Protein AF-A0A6P1DC46-F1 (afdb_monomer)

Sequence (70 aa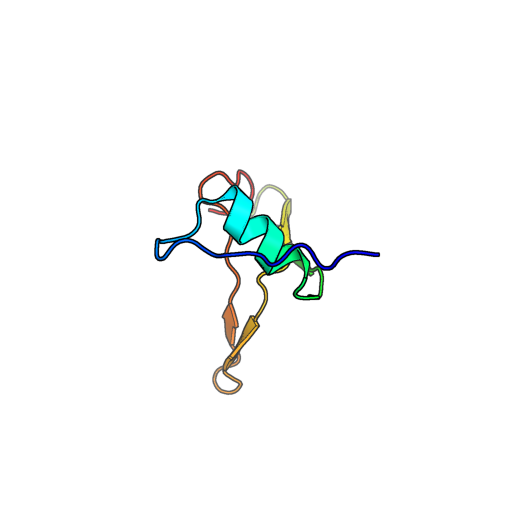):
MSADNIVIEPGCPGPAALRKVLGHFATGVAVIAAHDGTRPLGFTCQSVVSVSLDPPFVSFCPAKSSTSWP

Secondary structure (DSSP, 8-state):
---------SSPPPHHHHHHHHTTS----EEEEEE-SSSEEEEEES--EEEEETTEEEE----TT-SS--

InterPro domains:
  IPR002563 Flavin reductase like domain [PF01613] (22-69)
  IPR012349 FMN-binding split barrel [G3DSA:2.30.110.10] (3-70)
  IPR050268 NADH-dependent flavin reductase [PTHR30466] (16-69)

Mean predicted aligned error: 7.47 Å

Radius of gyration: 17.15 Å; Cα contacts (8 Å, |Δi|>4): 60; chains: 1; bounding box: 43×27×47 Å

Foldseek 3Di:
DDPPPPPPDPDDDDPVRVVVVCVVVDFDKDWDWDDPPPDIAIDIDRQWDFDDVVVTDIDGDDDPPDPRDD

Structure (mmCIF, N/CA/C/O backbone):
data_AF-A0A6P1DC46-F1
#
_entry.id   AF-A0A6P1DC46-F1
#
loop_
_atom_site.group_PDB
_atom_site.id
_atom_site.type_symbol
_atom_site.label_atom_id
_atom_site.label_alt_id
_atom_site.label_comp_id
_atom_site.label_asym_id
_atom_site.label_entity_id
_atom_site.label_seq_id
_atom_site.pdbx_PDB_ins_code
_atom_site.Cartn_x
_atom_site.Cartn_y
_atom_site.Cartn_z
_atom_site.occupancy
_atom_site.B_iso_or_equiv
_atom_site.auth_seq_id
_atom_site.auth_comp_id
_atom_site.auth_asym_id
_atom_site.auth_atom_id
_atom_site.pdbx_PDB_model_num
ATOM 1 N N . MET A 1 1 ? 15.605 -14.860 -28.861 1.00 39.09 1 MET A N 1
ATOM 2 C CA . MET A 1 1 ? 14.856 -14.171 -27.791 1.00 39.09 1 MET A CA 1
ATOM 3 C C . MET A 1 1 ? 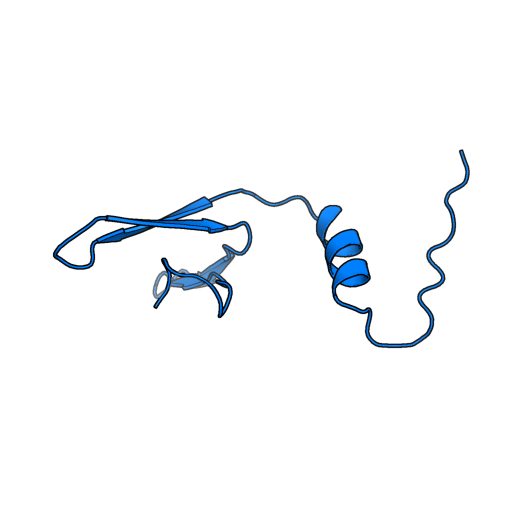15.855 -13.215 -27.149 1.00 39.09 1 MET A C 1
ATOM 5 O O . MET A 1 1 ? 16.632 -13.631 -26.304 1.00 39.09 1 MET A O 1
ATOM 9 N N . SER A 1 2 ? 15.991 -12.023 -27.742 1.00 36.22 2 SER A N 1
ATOM 10 C CA . SER A 1 2 ? 17.028 -11.041 -27.398 1.00 36.22 2 SER A CA 1
ATOM 11 C C . SER A 1 2 ? 16.637 -10.360 -26.096 1.00 36.22 2 SER A C 1
ATOM 13 O O . SER A 1 2 ? 15.558 -9.775 -26.015 1.00 36.22 2 SER A O 1
ATOM 15 N N . ALA A 1 3 ? 17.489 -10.473 -25.079 1.00 46.53 3 ALA A N 1
ATOM 16 C CA . ALA A 1 3 ? 17.477 -9.543 -23.969 1.00 46.53 3 ALA A CA 1
ATOM 17 C C . ALA A 1 3 ? 17.980 -8.208 -24.524 1.00 46.53 3 ALA A C 1
ATOM 19 O O . ALA A 1 3 ? 19.184 -7.986 -24.630 1.00 46.53 3 ALA A O 1
ATOM 20 N N . ASP A 1 4 ? 17.048 -7.357 -24.948 1.00 46.62 4 ASP A N 1
ATOM 21 C CA . ASP A 1 4 ? 17.351 -5.970 -25.264 1.00 46.62 4 ASP A CA 1
ATOM 22 C C . ASP A 1 4 ? 17.868 -5.323 -23.980 1.00 46.62 4 ASP A C 1
ATOM 24 O O . ASP A 1 4 ? 17.115 -5.038 -23.045 1.00 46.62 4 ASP A O 1
ATOM 28 N N . ASN A 1 5 ? 19.195 -5.189 -23.928 1.00 45.81 5 ASN A N 1
ATOM 29 C CA . ASN A 1 5 ? 19.934 -4.479 -22.904 1.00 45.81 5 ASN A CA 1
ATOM 30 C C . ASN A 1 5 ? 19.243 -3.144 -22.644 1.00 45.81 5 ASN A C 1
ATOM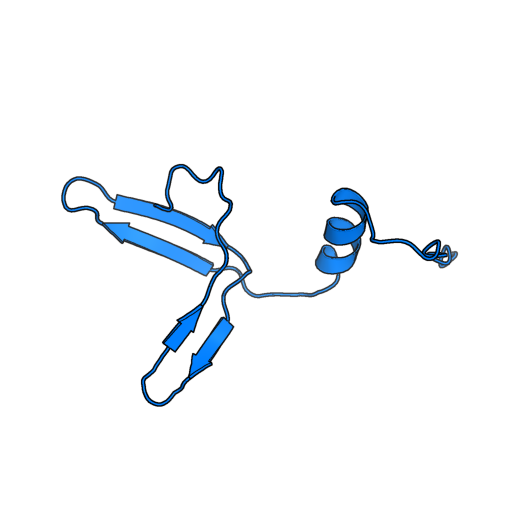 32 O O . ASN A 1 5 ? 19.260 -2.246 -23.487 1.00 45.81 5 ASN A O 1
ATOM 36 N N . ILE A 1 6 ? 18.658 -3.007 -21.455 1.00 59.38 6 ILE A N 1
ATOM 37 C CA . ILE A 1 6 ? 18.254 -1.709 -20.935 1.00 59.38 6 ILE A CA 1
ATOM 38 C C . ILE A 1 6 ? 19.557 -0.963 -20.639 1.00 59.38 6 ILE A C 1
ATOM 40 O O . ILE A 1 6 ? 20.086 -1.016 -19.531 1.00 59.38 6 ILE A O 1
ATOM 44 N N . VAL A 1 7 ? 20.107 -0.303 -21.654 1.00 53.28 7 VAL A N 1
ATOM 45 C CA . VAL A 1 7 ? 21.097 0.751 -21.461 1.00 53.28 7 VAL A CA 1
ATOM 46 C C . VAL A 1 7 ? 20.333 1.889 -20.786 1.00 53.28 7 VAL A C 1
ATOM 48 O O 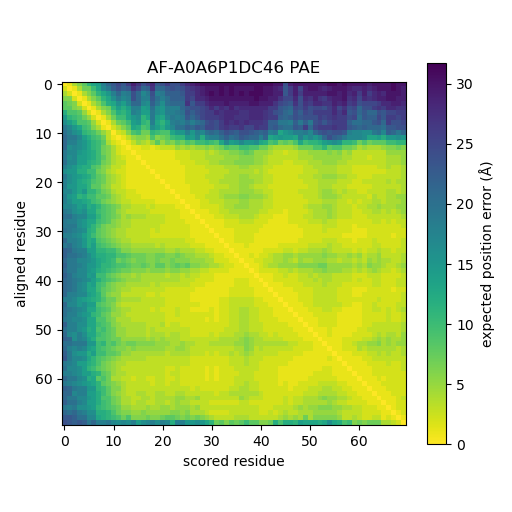. VAL A 1 7 ? 19.641 2.668 -21.438 1.00 53.28 7 VAL A O 1
ATOM 51 N N . ILE A 1 8 ? 20.345 1.908 -19.451 1.00 61.16 8 ILE A N 1
ATOM 52 C CA . ILE A 1 8 ? 19.899 3.066 -18.678 1.00 61.16 8 ILE A CA 1
ATOM 53 C C . ILE A 1 8 ? 20.950 4.147 -18.944 1.00 61.16 8 ILE A C 1
ATOM 55 O O . ILE A 1 8 ? 2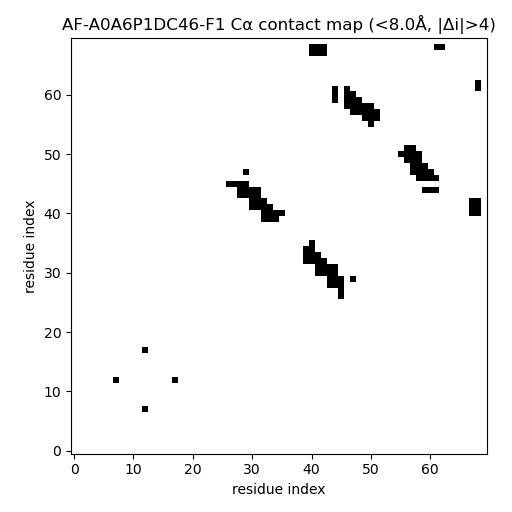2.044 4.090 -18.385 1.00 61.16 8 ILE A O 1
ATOM 59 N N . GLU A 1 9 ? 20.642 5.097 -19.829 1.00 58.31 9 GLU A N 1
ATOM 60 C CA . GLU A 1 9 ? 21.379 6.363 -19.915 1.00 58.31 9 GLU A CA 1
ATOM 61 C C . GLU A 1 9 ? 21.583 6.910 -18.488 1.00 58.31 9 GLU A C 1
ATOM 63 O O . GLU A 1 9 ? 20.631 6.866 -17.700 1.00 58.31 9 GLU A O 1
ATOM 68 N N . PRO A 1 10 ? 22.783 7.390 -18.111 1.00 59.72 10 PRO A N 1
ATOM 69 C CA . PRO A 1 10 ? 23.053 7.870 -16.761 1.00 59.72 10 PRO A CA 1
ATOM 70 C C . PRO A 1 10 ? 22.214 9.127 -16.481 1.00 59.72 10 PRO A C 1
ATOM 72 O O . PRO A 1 10 ? 22.610 10.255 -16.757 1.00 59.72 10 PRO A O 1
ATOM 75 N N . GLY A 1 11 ? 21.014 8.913 -15.947 1.00 69.00 11 GLY A N 1
ATOM 76 C CA . GLY A 1 11 ? 20.007 9.923 -15.663 1.00 69.00 11 GLY A CA 1
ATOM 77 C C . GLY A 1 11 ? 18.864 9.322 -14.844 1.00 69.00 11 GLY A C 1
ATOM 78 O O . GLY A 1 11 ? 18.619 8.116 -14.877 1.00 69.00 11 GLY A O 1
ATOM 79 N N . CYS A 1 12 ? 18.171 10.153 -14.063 1.00 74.62 12 CYS A N 1
ATOM 80 C CA . CYS A 1 12 ? 17.019 9.697 -13.285 1.00 74.62 12 CYS A CA 1
ATOM 81 C C . CYS A 1 12 ? 15.934 9.161 -14.244 1.00 74.62 12 CYS A C 1
ATOM 83 O O . CYS A 1 12 ? 15.504 9.906 -15.132 1.00 74.62 12 CYS A O 1
ATOM 85 N N . PRO A 1 13 ? 15.486 7.898 -14.113 1.00 82.69 13 PRO A N 1
ATOM 86 C CA . PRO A 1 13 ? 14.497 7.337 -15.019 1.00 82.69 13 PRO A CA 1
ATOM 87 C C . PRO A 1 13 ? 13.184 8.116 -14.923 1.00 82.69 13 PRO A C 1
ATOM 89 O O . PRO A 1 13 ? 12.653 8.355 -13.838 1.00 82.69 13 PRO A O 1
ATOM 92 N N . GLY A 1 14 ? 12.620 8.476 -16.078 1.00 91.19 14 GLY A N 1
ATOM 93 C CA . GLY A 1 14 ? 11.296 9.089 -16.131 1.00 91.19 14 GLY A CA 1
ATOM 94 C C . GLY A 1 14 ? 10.207 8.162 -15.555 1.00 91.19 14 GLY A C 1
ATOM 95 O O . GLY A 1 14 ? 10.395 6.942 -15.488 1.00 91.19 14 GLY A O 1
ATOM 96 N N . PRO A 1 15 ? 9.021 8.686 -15.196 1.00 91.06 15 PRO A N 1
ATOM 97 C CA . PRO A 1 15 ? 7.988 7.916 -14.493 1.00 91.06 15 PRO A CA 1
ATOM 98 C C . PRO A 1 15 ? 7.562 6.606 -15.178 1.00 91.06 15 PRO A C 1
ATOM 100 O O . PRO A 1 15 ? 7.266 5.623 -14.501 1.00 91.06 15 PRO A O 1
ATOM 103 N N . ALA A 1 16 ? 7.522 6.570 -16.516 1.00 93.12 16 ALA A N 1
ATOM 104 C CA . ALA A 1 16 ? 7.176 5.364 -17.272 1.00 93.12 16 ALA A CA 1
ATOM 105 C C . ALA A 1 16 ? 8.268 4.284 -17.188 1.00 93.12 16 ALA A C 1
ATOM 107 O O . ALA A 1 16 ? 7.953 3.108 -17.008 1.00 93.12 16 ALA A O 1
ATOM 108 N N . ALA A 1 17 ? 9.540 4.687 -17.259 1.00 93.56 17 ALA A N 1
ATOM 109 C CA . ALA A 1 17 ? 10.673 3.780 -17.113 1.00 93.56 17 ALA A CA 1
ATOM 110 C C . ALA A 1 17 ? 10.724 3.198 -15.693 1.00 93.56 17 ALA A C 1
ATOM 112 O O . ALA A 1 17 ? 10.832 1.984 -15.536 1.00 93.56 17 ALA A O 1
ATOM 113 N N . LEU A 1 18 ? 10.533 4.035 -14.666 1.00 92.38 18 LEU A N 1
ATOM 114 C CA . LEU A 1 18 ? 10.486 3.574 -13.278 1.00 92.38 18 LEU A CA 1
ATOM 115 C C . LEU A 1 18 ? 9.332 2.588 -13.037 1.00 92.38 18 LEU A C 1
ATOM 117 O O . LEU A 1 18 ? 9.541 1.547 -12.419 1.00 92.38 18 LEU A O 1
ATOM 121 N N . ARG A 1 19 ? 8.133 2.853 -13.580 1.00 92.81 19 ARG A N 1
ATOM 122 C CA . ARG A 1 19 ? 7.002 1.906 -13.518 1.00 92.81 19 ARG A CA 1
ATOM 123 C C . ARG A 1 19 ? 7.321 0.567 -14.175 1.00 92.81 19 ARG A C 1
ATOM 125 O O . ARG A 1 19 ? 6.984 -0.467 -13.611 1.00 92.81 19 ARG A O 1
ATOM 132 N N . LYS A 1 20 ? 7.982 0.573 -15.337 1.00 94.19 20 LYS A N 1
ATOM 133 C CA . LYS A 1 20 ? 8.391 -0.663 -16.020 1.00 94.19 20 LYS A CA 1
ATOM 134 C C . LYS A 1 20 ? 9.366 -1.473 -15.166 1.00 94.19 20 LYS A C 1
ATOM 136 O O . LYS A 1 20 ? 9.214 -2.683 -15.065 1.00 94.19 20 LYS A O 1
ATOM 141 N N . VAL A 1 21 ? 10.339 -0.815 -14.537 1.00 94.50 21 VAL A N 1
ATOM 142 C CA . VAL A 1 21 ? 11.293 -1.479 -13.637 1.00 94.50 21 VAL A CA 1
ATOM 143 C C . VAL A 1 21 ? 10.570 -2.075 -12.429 1.00 94.50 21 VAL A C 1
ATOM 145 O O . VAL A 1 21 ? 10.699 -3.272 -12.188 1.00 94.50 21 VAL A O 1
ATOM 148 N N . LEU A 1 22 ? 9.750 -1.282 -11.729 1.00 93.50 22 LEU A N 1
ATOM 149 C CA . LEU A 1 22 ? 9.000 -1.740 -10.554 1.00 93.50 22 LEU A CA 1
ATOM 150 C C . LEU A 1 22 ? 7.979 -2.840 -10.876 1.00 93.50 22 LEU A C 1
ATOM 152 O O . LEU A 1 22 ? 7.694 -3.658 -10.012 1.00 93.50 22 LEU A O 1
ATOM 156 N N . GLY A 1 23 ? 7.482 -2.918 -12.114 1.00 94.19 23 GLY A N 1
ATOM 157 C CA . GLY A 1 23 ? 6.603 -4.001 -12.562 1.00 94.19 23 GLY A CA 1
ATOM 158 C C . GLY A 1 23 ? 7.231 -5.399 -12.497 1.00 94.19 23 GLY A C 1
ATOM 159 O O . GLY A 1 23 ? 6.499 -6.383 -12.456 1.00 94.19 23 GLY A O 1
ATOM 160 N N . HIS A 1 24 ? 8.564 -5.506 -12.445 1.00 95.75 24 HIS A N 1
ATOM 161 C CA . HIS A 1 24 ? 9.256 -6.786 -12.248 1.00 95.75 24 HIS A CA 1
ATOM 162 C C . HIS A 1 24 ? 9.387 -7.183 -10.770 1.00 95.75 24 HIS A C 1
ATOM 164 O O . HIS A 1 24 ? 9.712 -8.332 -10.474 1.00 95.75 24 HIS A O 1
ATOM 170 N N . PHE A 1 25 ? 9.153 -6.259 -9.835 1.00 94.75 25 PHE A N 1
ATOM 171 C CA . PHE A 1 25 ? 9.202 -6.543 -8.406 1.00 94.75 25 PHE A CA 1
ATOM 172 C C . PHE A 1 25 ? 7.828 -7.025 -7.932 1.00 94.75 25 PHE A C 1
ATOM 174 O O . PHE A 1 25 ? 6.903 -6.236 -7.730 1.00 94.75 25 PHE A O 1
ATOM 181 N N . ALA A 1 26 ? 7.689 -8.342 -7.783 1.00 95.25 26 ALA A N 1
ATOM 182 C CA . ALA A 1 26 ? 6.455 -8.947 -7.302 1.00 95.25 26 ALA A CA 1
ATOM 183 C C . ALA A 1 26 ? 6.141 -8.484 -5.870 1.00 95.25 26 ALA A C 1
ATOM 185 O O . ALA A 1 26 ? 6.991 -8.526 -4.982 1.00 95.25 26 ALA A O 1
ATOM 186 N N . THR A 1 27 ? 4.899 -8.064 -5.646 1.00 95.94 27 THR A N 1
ATOM 187 C CA . THR A 1 27 ? 4.393 -7.587 -4.353 1.00 95.94 27 THR A CA 1
ATOM 188 C C . THR A 1 27 ? 3.039 -8.218 -4.062 1.00 95.94 27 THR A C 1
ATOM 190 O O . THR A 1 27 ? 2.347 -8.688 -4.967 1.00 95.94 27 THR A O 1
ATOM 193 N N . GLY A 1 28 ? 2.647 -8.208 -2.789 1.00 95.00 28 GLY A N 1
ATOM 194 C CA . GLY A 1 28 ? 1.253 -8.431 -2.426 1.00 95.00 28 GLY A CA 1
ATOM 195 C C . GLY A 1 28 ? 0.370 -7.256 -2.859 1.00 95.00 28 GLY A C 1
ATOM 196 O O . GLY A 1 28 ? 0.849 -6.142 -3.073 1.00 95.00 28 GLY A O 1
ATOM 197 N N . VAL A 1 29 ? -0.935 -7.504 -2.947 1.00 96.56 29 VAL A N 1
ATOM 198 C CA . VAL A 1 29 ? -1.952 -6.459 -3.117 1.00 96.56 29 VAL A CA 1
ATOM 199 C C . VAL A 1 29 ? -2.763 -6.379 -1.831 1.00 96.56 29 VAL A C 1
ATOM 201 O O . VAL A 1 29 ? -3.213 -7.403 -1.319 1.00 96.56 29 VAL A O 1
ATOM 204 N N . ALA A 1 30 ? -2.963 -5.167 -1.325 1.00 97.25 30 ALA A N 1
ATOM 205 C CA . ALA A 1 30 ? -3.785 -4.896 -0.156 1.00 97.25 30 ALA A CA 1
ATOM 206 C C . ALA A 1 30 ? -4.889 -3.886 -0.490 1.00 97.25 30 ALA A C 1
ATOM 208 O O . ALA A 1 30 ? -4.736 -3.043 -1.376 1.00 97.25 30 ALA A O 1
ATOM 209 N N . VAL A 1 31 ? -5.993 -3.954 0.254 1.00 97.19 31 VAL A N 1
ATOM 210 C CA . VAL A 1 31 ? -7.010 -2.898 0.297 1.00 97.19 31 VAL A CA 1
ATOM 211 C C . VAL A 1 31 ? -6.830 -2.146 1.606 1.00 97.19 31 VAL A C 1
ATOM 213 O O . VAL A 1 31 ? -6.974 -2.730 2.679 1.00 97.19 31 VAL A O 1
ATOM 216 N N . ILE A 1 32 ? -6.527 -0.853 1.519 1.00 96.75 32 ILE A N 1
ATOM 217 C CA . ILE A 1 32 ? -6.588 0.045 2.671 1.00 96.75 32 ILE A CA 1
ATOM 218 C C . ILE A 1 32 ? -8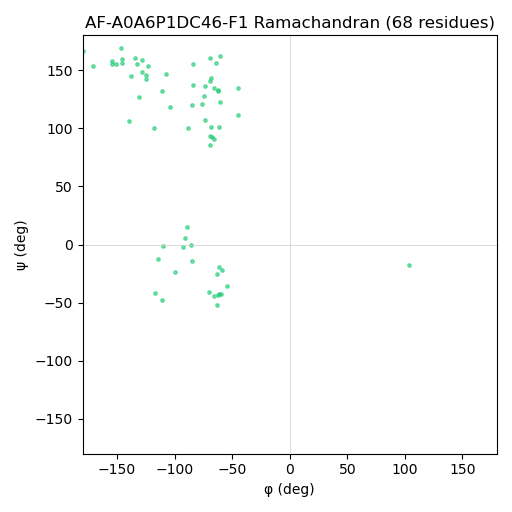.029 0.525 2.775 1.00 96.75 32 ILE A C 1
ATOM 220 O O . ILE A 1 32 ? -8.546 1.114 1.825 1.00 96.75 32 ILE A O 1
ATOM 224 N N . ALA A 1 33 ? -8.673 0.249 3.905 1.00 96.19 33 ALA A N 1
ATOM 225 C CA . ALA A 1 33 ? -10.060 0.608 4.162 1.00 96.19 33 ALA A CA 1
ATOM 226 C C . ALA A 1 33 ? -10.172 1.429 5.448 1.00 96.19 33 ALA A C 1
ATOM 228 O O . ALA A 1 33 ? -9.477 1.168 6.430 1.00 96.19 33 ALA A O 1
ATOM 229 N N . ALA A 1 34 ? -11.060 2.415 5.433 1.00 95.00 34 ALA A N 1
ATOM 230 C CA . ALA A 1 34 ? -11.369 3.266 6.569 1.00 95.00 34 ALA A CA 1
ATOM 231 C C . ALA A 1 34 ? -12.850 3.666 6.542 1.00 95.00 34 ALA A C 1
ATOM 233 O O . ALA A 1 34 ? -13.553 3.463 5.551 1.00 95.00 34 ALA A O 1
ATOM 234 N N . HIS A 1 35 ? -13.322 4.256 7.634 1.00 95.38 35 HIS A N 1
ATOM 235 C CA . HIS A 1 35 ? -14.639 4.872 7.715 1.00 95.38 35 HIS A CA 1
ATOM 236 C C . HIS A 1 35 ? -14.474 6.267 8.318 1.00 95.38 35 HIS A C 1
ATOM 238 O O . HIS A 1 35 ? -13.867 6.398 9.379 1.00 95.38 35 HIS A O 1
ATOM 244 N N . ASP A 1 36 ? -14.995 7.298 7.651 1.00 91.19 36 ASP A N 1
ATOM 245 C CA . ASP A 1 36 ? -14.843 8.698 8.090 1.00 91.19 36 ASP A CA 1
ATOM 246 C C . ASP A 1 36 ? -15.910 9.152 9.104 1.00 91.19 36 ASP A C 1
ATOM 248 O O . ASP A 1 36 ? -15.898 10.287 9.567 1.00 91.19 36 ASP A O 1
ATOM 252 N N . GLY A 1 37 ? -16.832 8.254 9.455 1.00 95.12 37 GLY A N 1
ATOM 253 C CA . GLY A 1 37 ? -17.994 8.526 10.307 1.00 95.12 37 GLY A CA 1
ATOM 254 C C . GLY A 1 37 ? -19.300 8.647 9.519 1.00 95.12 37 GLY A C 1
ATOM 255 O O . GLY A 1 37 ? -20.369 8.440 10.084 1.00 95.12 37 GLY A O 1
ATOM 256 N N . THR A 1 38 ? -19.216 8.861 8.206 1.00 95.12 38 THR A N 1
ATOM 257 C CA . THR A 1 38 ? -20.357 9.004 7.287 1.00 95.12 38 THR A CA 1
ATOM 258 C C . THR A 1 38 ? -20.403 7.91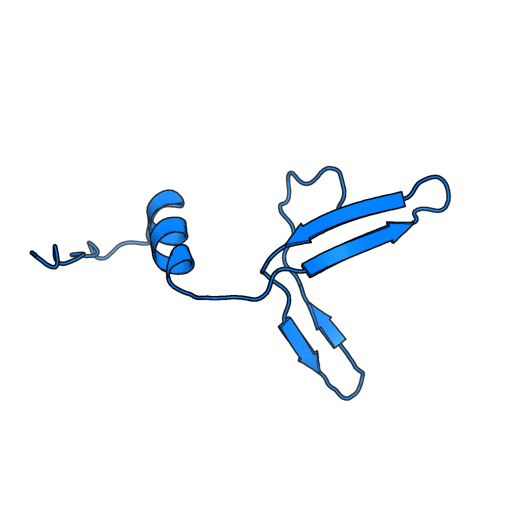1 6.231 1.00 95.12 38 THR A C 1
ATOM 260 O O . THR A 1 38 ? -21.483 7.421 5.907 1.00 95.12 38 THR A O 1
ATOM 263 N N . ARG A 1 39 ? -19.251 7.539 5.664 1.00 93.94 39 ARG A N 1
ATOM 264 C CA . ARG A 1 39 ? -19.171 6.548 4.588 1.00 93.94 39 ARG A CA 1
ATOM 265 C C . ARG A 1 39 ? -17.895 5.704 4.660 1.00 93.94 39 ARG A C 1
ATOM 267 O O . ARG A 1 39 ? -16.874 6.159 5.184 1.00 93.94 39 ARG A O 1
ATOM 274 N N . PRO A 1 40 ? -17.913 4.489 4.081 1.00 95.62 40 PRO A N 1
ATOM 275 C CA . PRO A 1 40 ? -16.697 3.723 3.863 1.00 95.62 40 PRO A CA 1
ATOM 276 C C . PRO A 1 40 ? -15.809 4.386 2.801 1.00 95.62 40 PRO A C 1
ATOM 278 O O . PRO A 1 40 ? -16.289 4.916 1.795 1.00 95.62 40 PRO A O 1
ATOM 281 N N . LEU A 1 41 ? -14.501 4.306 3.021 1.00 95.50 41 LEU A N 1
ATOM 282 C CA . LEU A 1 41 ? -13.443 4.783 2.139 1.00 95.50 41 LEU A CA 1
ATOM 283 C C . LEU A 1 41 ? -12.438 3.658 1.911 1.00 95.50 41 LEU A C 1
ATOM 285 O O . LEU A 1 41 ? -12.185 2.846 2.803 1.00 95.50 41 LEU A O 1
ATOM 289 N N . GLY A 1 42 ? -11.820 3.629 0.735 1.00 95.56 42 GLY A N 1
ATOM 290 C CA . GLY A 1 42 ? -10.713 2.716 0.508 1.00 95.56 42 GLY A CA 1
ATOM 291 C C 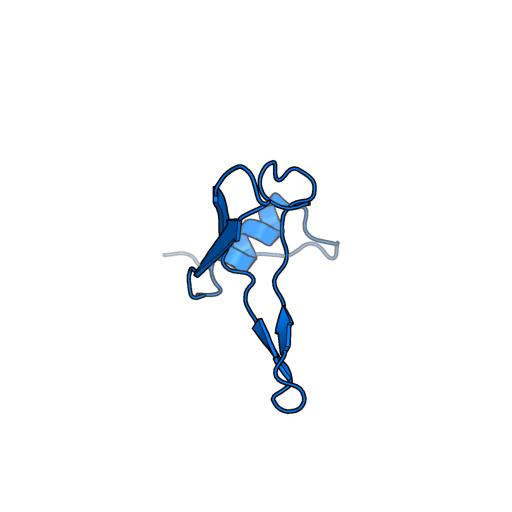. GLY A 1 42 ? -10.091 2.801 -0.872 1.00 95.56 42 GLY A C 1
ATOM 292 O O . GLY A 1 42 ? -10.628 3.423 -1.793 1.00 95.56 42 GLY A O 1
ATOM 293 N N . PHE A 1 43 ? -8.923 2.180 -0.990 1.00 96.44 43 PHE A N 1
ATOM 294 C CA . PHE A 1 43 ? -8.185 2.036 -2.239 1.00 96.44 43 PHE A CA 1
ATOM 295 C C . PHE A 1 43 ? -7.286 0.798 -2.189 1.00 96.44 43 PHE A C 1
ATOM 297 O O . PHE A 1 43 ? -6.878 0.334 -1.123 1.00 96.44 43 PHE A O 1
ATOM 304 N N . THR A 1 44 ? -6.967 0.263 -3.363 1.00 97.12 44 THR A N 1
ATOM 305 C CA . THR A 1 44 ? -5.990 -0.818 -3.521 1.00 97.12 44 THR A CA 1
ATOM 306 C C . THR A 1 44 ? -4.579 -0.248 -3.592 1.00 97.12 44 THR A C 1
ATOM 308 O O . THR A 1 44 ? -4.347 0.725 -4.316 1.00 97.12 44 THR A O 1
ATOM 311 N N . CYS A 1 45 ? -3.614 -0.871 -2.922 1.00 96.50 45 CYS A N 1
ATOM 312 C CA . CYS A 1 45 ? -2.205 -0.533 -3.080 1.00 96.50 45 CYS A CA 1
ATOM 313 C C . CYS A 1 45 ? -1.289 -1.756 -2.959 1.00 96.50 45 CYS A C 1
ATOM 315 O O . CYS A 1 45 ? -1.651 -2.794 -2.409 1.00 96.50 45 CYS A O 1
ATOM 317 N N . GLN A 1 46 ? -0.081 -1.600 -3.497 1.00 97.06 46 GLN A N 1
ATOM 318 C CA . GLN A 1 46 ? 1.013 -2.573 -3.406 1.00 97.06 46 GLN A CA 1
ATOM 319 C C . GLN A 1 46 ? 2.154 -2.073 -2.500 1.00 97.06 46 GLN A C 1
ATOM 321 O O . GLN A 1 46 ? 3.150 -2.759 -2.312 1.00 97.06 46 GLN A O 1
ATOM 326 N N . SER A 1 47 ? 2.031 -0.862 -1.944 1.00 96.62 47 SER A N 1
ATOM 327 C CA . SER A 1 47 ? 3.092 -0.158 -1.210 1.00 96.62 47 SER A CA 1
ATOM 328 C C . SER A 1 47 ? 3.125 -0.461 0.292 1.00 96.62 47 SER A C 1
ATOM 330 O O . SER A 1 47 ? 3.758 0.278 1.039 1.00 96.62 47 SER A O 1
ATOM 332 N N . VAL A 1 48 ? 2.441 -1.515 0.745 1.00 97.06 48 VAL A N 1
ATOM 333 C CA . VAL A 1 48 ? 2.370 -1.870 2.168 1.00 97.06 48 VAL A CA 1
ATOM 334 C C . VAL A 1 48 ? 3.686 -2.483 2.637 1.00 97.06 48 VAL A C 1
ATOM 336 O O . VAL A 1 48 ? 4.165 -3.455 2.055 1.00 97.06 48 VAL A O 1
ATOM 339 N N . VAL A 1 49 ? 4.239 -1.943 3.724 1.00 96.50 49 VAL A N 1
ATOM 340 C CA . VAL A 1 49 ? 5.457 -2.441 4.374 1.00 96.50 49 VAL A CA 1
ATOM 341 C C . VAL A 1 49 ? 5.324 -2.427 5.898 1.00 96.50 49 VAL A C 1
ATOM 343 O O . VAL A 1 49 ? 4.709 -1.527 6.473 1.00 96.50 49 VAL A O 1
ATOM 346 N N . SER A 1 50 ? 5.927 -3.415 6.563 1.00 96.81 50 SER A N 1
ATOM 347 C CA . SER A 1 50 ? 6.113 -3.401 8.020 1.00 96.81 50 SER A CA 1
ATOM 348 C C . SER A 1 50 ? 7.208 -2.401 8.395 1.00 96.81 50 SER A C 1
ATOM 350 O O . SER A 1 50 ? 8.249 -2.369 7.742 1.00 96.81 50 SER A O 1
ATOM 352 N N . VAL A 1 51 ? 6.988 -1.606 9.445 1.00 98.00 51 VAL A N 1
ATOM 353 C CA . VAL A 1 51 ? 7.920 -0.561 9.910 1.00 98.00 51 VAL A CA 1
ATOM 354 C C . VAL A 1 51 ? 8.548 -0.926 11.251 1.00 98.00 51 VAL A C 1
ATOM 356 O O . VAL A 1 51 ? 9.760 -0.831 11.402 1.00 98.00 51 VAL A O 1
ATOM 359 N N . SER A 1 52 ? 7.739 -1.346 12.222 1.00 97.94 52 SER A N 1
ATOM 360 C CA . SER A 1 52 ? 8.210 -1.747 13.550 1.00 97.94 52 SER A CA 1
ATOM 361 C C . SER A 1 52 ? 7.276 -2.794 14.147 1.00 97.94 52 SER A C 1
ATOM 363 O O . SER A 1 52 ? 6.106 -2.863 13.775 1.00 97.94 52 SER A O 1
ATOM 365 N N . LEU A 1 53 ? 7.800 -3.610 15.059 1.00 97.50 53 LEU A N 1
ATOM 366 C CA . LEU A 1 53 ? 7.013 -4.541 15.871 1.00 97.50 53 LEU A CA 1
ATOM 367 C C . LEU A 1 53 ? 6.744 -3.994 17.277 1.00 97.50 53 LEU A C 1
ATOM 369 O O . LEU A 1 53 ? 5.755 -4.388 17.890 1.00 97.50 53 LEU A O 1
ATOM 373 N N . ASP A 1 54 ? 7.583 -3.075 17.761 1.00 96.19 54 ASP A N 1
ATOM 374 C CA . ASP A 1 54 ? 7.408 -2.402 19.045 1.00 96.19 54 ASP A CA 1
ATOM 375 C C . ASP A 1 54 ? 7.765 -0.907 18.925 1.00 96.19 54 ASP A C 1
ATOM 377 O O . ASP A 1 54 ? 8.939 -0.561 18.757 1.00 96.19 54 ASP A O 1
ATOM 381 N N . PRO A 1 55 ? 6.768 -0.004 18.926 1.00 94.00 55 PRO A N 1
ATOM 382 C CA . PRO A 1 55 ? 5.337 -0.290 18.759 1.00 94.00 55 PRO A CA 1
ATOM 383 C C . PRO A 1 55 ? 5.028 -0.872 17.359 1.00 94.00 55 PRO A C 1
ATOM 385 O O . PRO A 1 55 ? 5.785 -0.634 16.414 1.00 94.00 55 PRO A O 1
ATOM 388 N N . PRO A 1 56 ? 3.920 -1.615 17.182 1.00 96.75 56 PRO A N 1
ATOM 389 C CA . PRO A 1 56 ? 3.600 -2.264 15.914 1.00 96.75 56 PRO A CA 1
ATOM 390 C C . PRO A 1 56 ? 3.132 -1.244 14.867 1.00 96.75 56 PRO A C 1
ATOM 392 O O . PRO A 1 56 ? 2.009 -0.741 14.926 1.00 96.75 56 PRO A O 1
ATOM 395 N N . PHE A 1 57 ? 3.983 -0.959 13.883 1.00 98.00 57 PHE A N 1
ATOM 396 C CA . PHE A 1 57 ? 3.715 0.007 12.821 1.00 98.00 57 PHE A CA 1
ATOM 397 C C . PHE A 1 57 ? 3.855 -0.594 11.428 1.00 98.00 57 PHE A C 1
ATOM 399 O O . PHE A 1 57 ? 4.741 -1.402 11.146 1.00 98.00 57 PHE A O 1
ATOM 406 N N . VAL A 1 58 ? 3.010 -0.097 10.530 1.00 97.50 58 VAL A N 1
ATOM 407 C CA . VAL A 1 58 ? 3.051 -0.343 9.089 1.00 97.50 58 VAL A CA 1
ATOM 408 C C . VAL A 1 58 ? 3.017 0.991 8.350 1.00 97.50 58 VAL A C 1
ATOM 410 O O . VAL A 1 58 ? 2.565 1.999 8.891 1.00 97.50 58 VAL A O 1
ATOM 413 N N . SER A 1 59 ? 3.482 0.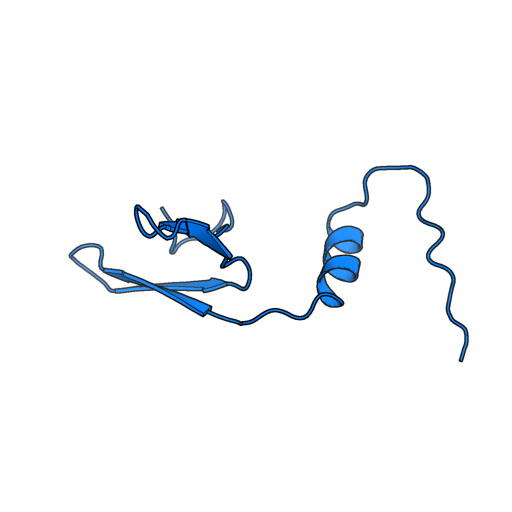996 7.106 1.00 97.44 59 SER A N 1
ATOM 414 C CA . SER A 1 59 ? 3.414 2.151 6.212 1.00 97.44 59 SER A CA 1
ATOM 415 C C . SER A 1 59 ? 2.891 1.738 4.845 1.00 97.44 59 SER A C 1
ATOM 417 O O . SER A 1 59 ? 2.995 0.578 4.444 1.00 97.44 59 SER A O 1
ATOM 419 N N . PHE A 1 60 ? 2.319 2.704 4.138 1.00 96.69 60 PHE A N 1
ATOM 420 C CA . PHE A 1 60 ? 1.938 2.594 2.741 1.00 96.69 60 PHE A CA 1
ATOM 421 C C . PHE A 1 60 ? 1.925 3.981 2.093 1.00 96.69 60 PHE A C 1
ATOM 423 O O . PHE A 1 60 ? 1.810 5.006 2.763 1.00 96.69 60 PHE A O 1
ATOM 430 N N . CYS A 1 61 ? 2.047 4.005 0.766 1.00 96.44 61 CYS A N 1
ATOM 431 C CA . CYS A 1 61 ? 2.240 5.224 -0.020 1.00 96.44 61 CYS A CA 1
ATOM 432 C C . CYS A 1 61 ? 1.063 5.434 -0.987 1.00 96.44 61 CYS A C 1
ATOM 434 O O . CYS A 1 61 ? 1.024 4.790 -2.040 1.00 96.44 61 CYS A O 1
ATOM 436 N N . PRO A 1 62 ? 0.104 6.304 -0.653 1.00 95.31 62 PRO A N 1
ATOM 437 C CA . PRO A 1 62 ? -1.008 6.669 -1.521 1.00 95.31 62 PRO A CA 1
ATOM 438 C C . PRO A 1 62 ? -0.616 7.767 -2.507 1.00 95.31 62 PRO A C 1
ATOM 440 O O . PRO A 1 62 ? 0.289 8.570 -2.272 1.00 95.31 62 PRO A O 1
ATOM 443 N N . ALA A 1 63 ? -1.327 7.821 -3.629 1.00 94.06 63 ALA A N 1
ATOM 444 C CA . ALA A 1 63 ? -1.162 8.904 -4.584 1.00 94.06 63 ALA A CA 1
ATOM 445 C C . ALA A 1 63 ? -1.707 10.220 -4.007 1.00 94.06 63 ALA A C 1
ATOM 447 O O . ALA A 1 63 ? -2.796 10.238 -3.442 1.00 94.06 63 ALA A O 1
ATOM 448 N N . LYS A 1 64 ? -1.012 11.339 -4.255 1.00 92.31 64 LYS A N 1
ATOM 449 C CA . LYS A 1 64 ? -1.516 12.692 -3.934 1.00 92.31 64 LYS A CA 1
ATOM 450 C C . LYS A 1 64 ? -2.837 13.033 -4.637 1.00 92.31 64 LYS A C 1
ATOM 452 O O . LYS A 1 64 ? -3.538 13.936 -4.216 1.00 92.31 64 LYS A O 1
ATOM 457 N N . SER A 1 65 ? -3.141 12.343 -5.735 1.00 94.25 65 SER A N 1
ATOM 458 C CA . SER A 1 65 ? -4.384 12.483 -6.496 1.00 94.25 65 SER A CA 1
ATOM 459 C C . SER A 1 65 ? -5.488 11.522 -6.038 1.00 94.25 65 SER A C 1
ATOM 461 O O . SER A 1 65 ? -6.500 11.400 -6.723 1.00 94.25 65 SER A O 1
ATOM 463 N N . SER A 1 66 ? -5.272 10.759 -4.962 1.00 92.56 66 SER A N 1
ATOM 464 C CA . SER A 1 66 ? -6.275 9.832 -4.438 1.00 92.56 66 SER A CA 1
ATOM 465 C C . SER A 1 66 ? -7.474 10.607 -3.905 1.00 92.56 66 SER A C 1
ATOM 467 O O . SER A 1 66 ? -7.312 11.565 -3.164 1.00 92.56 66 SER A O 1
ATOM 469 N N . THR A 1 67 ? -8.681 10.165 -4.244 1.00 91.56 67 THR A N 1
ATOM 470 C CA . THR A 1 67 ? -9.930 10.712 -3.689 1.00 91.56 67 THR A CA 1
ATOM 471 C C . THR A 1 67 ? -10.413 9.945 -2.450 1.00 91.56 67 THR A C 1
ATOM 473 O O . THR A 1 67 ? -11.458 10.280 -1.895 1.00 91.56 67 THR A O 1
ATOM 476 N N . SER A 1 68 ? -9.702 8.876 -2.062 1.00 91.25 68 SER A N 1
ATOM 477 C CA . SER A 1 68 ? -10.050 7.977 -0.944 1.00 91.25 68 SER A CA 1
ATOM 478 C C . SER A 1 68 ? -9.046 8.014 0.216 1.00 91.25 68 SER A C 1
ATOM 480 O O . SER A 1 68 ? -9.312 7.431 1.263 1.00 91.25 68 SER A O 1
ATOM 482 N N . TRP A 1 69 ? -7.877 8.626 0.012 1.00 83.69 69 TRP A N 1
ATOM 483 C CA . TRP A 1 69 ? -6.843 8.885 1.024 1.00 83.69 69 TRP A CA 1
ATOM 484 C C . TRP A 1 69 ? -6.859 10.392 1.319 1.00 83.69 69 TRP A C 1
ATOM 486 O O . TRP A 1 69 ? -7.183 11.108 0.373 1.00 83.69 69 TRP A O 1
ATOM 496 N N . PRO A 1 70 ? -6.580 10.854 2.558 1.00 66.31 70 PRO A N 1
ATOM 497 C CA . PRO A 1 70 ? -6.752 12.234 3.005 1.00 66.31 70 PRO A CA 1
ATOM 498 C C . PRO A 1 70 ? -6.411 13.285 1.960 1.00 66.31 70 PRO A C 1
ATOM 500 O O . PRO A 1 70 ? -5.275 13.242 1.426 1.00 66.31 70 PRO A O 1
#

Solvent-accessible surface area (backbone atoms only — not comparable to full-atom values): 4822 Å² total; per-residue (Å²): 136,81,82,77,74,81,76,73,67,97,62,87,68,54,75,69,56,46,50,59,58,54,70,71,59,86,66,67,81,45,74,53,73,51,68,84,86,83,52,80,36,50,51,78,46,60,52,70,43,86,71,39,79,85,70,76,38,69,48,66,75,78,63,93,82,43,92,55,54,138

Nearest PDB structures (foldseek):
  4l82-assembly2_D  TM=9.624E-01  e=3.087E-02  Rickettsia felis URRWXCal2
  2ed4-assembly1_B  TM=9.371E-01  e=2.552E-02  Thermus thermophilus HB8
  8ct0-assembly2_B  TM=8.579E-01  e=9.072E-02  Kitasatospora aureofaciens
  2r0x-assembly1_A-2  TM=9.381E-01  e=1.942E-01  Histophilus somni 129PT
  1rz0-assembly1_B  TM=9.049E-01  e=3.661E-01  Parageobacillus thermoglucosidasius

Organism: NCBI:txid135487

pLDDT: mean 87.4, std 16.38, range [36.22, 98.0]